Protein AF-A0A438EHG1-F1 (afdb_monomer)

Secondary structure (DSSP, 8-state):
-PPP--HHHHHHHHHHHHHHHHHHHHHHHHHHHSSSPPPTT--HHHHHHHHHHHHHHHHHHHHHHHHHHHHHHHGGGS-TT-----PPEEEEEE-SS-EEEEEE--TT----HHHHHHHHHHHHHHHHHTS---

InterPro domains:
  IPR011598 Myc-type, basic helix-loop-helix (bHLH) domain [PF00010] (12-59)
  IPR011598 Myc-type, basic helix-loop-helix (bHLH) domain [PS50888] (7-58)
  IPR011598 Myc-type, basic helix-loop-helix (bHLH) domain [SM00353] (13-64)
  IPR015660 Achaete-scute transcription factor-related [PTHR13935] (9-125)
  IPR036638 Helix-loop-helix DNA-binding domain superfamily [G3DSA:4.10.280.10] (8-80)
  IPR036638 Helix-loop-helix DNA-binding domain superfamily [SSF47459] (10-76)

Mean predicted aligned error: 17.27 Å

Foldseek 3Di:
DDDDDPPVVVVVVVVVVVVVVVVVVVLVVLQVPQQPRDPPPDDSVRSVVSSVVVVVVVVVVVVVVVVVVVVVVVVVVVPPDDPDADDKDWDWDDPPNDIDIDIDHDPPDPDDPVVVVVVVVVVVVVVVVVPDDD

Radius of gyration: 26.37 Å; Cα contacts (8 Å, |Δi|>4): 47; chains: 1; bounding box: 64×50×81 Å

Sequence (134 aa):
MPRGNNLPKLDRNALERNRRMYMKDLFSKLAYLIPIQ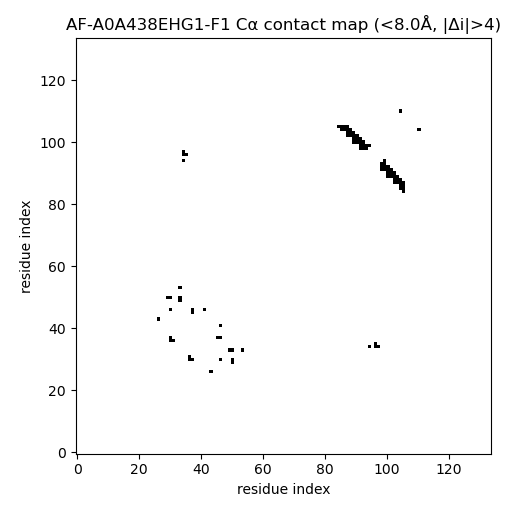PGPRSSLHELLNQAIAYVKELQERIEMLKQRRQLLEGTHHDAAGISGSMSPVVSLRDLGFILELCLITGLNENFTLHQVINVLLEKQLKSWMLATPL

Organism: Vitis vinifera (NCBI:txid29760)

Solvent-accessible surface area (backbone atoms only — not comparable to full-atom values): 8333 Å² total; per-residue (Å²): 133,90,81,76,89,56,63,73,59,53,50,53,52,50,52,54,50,50,54,51,53,52,53,51,52,52,52,54,56,53,42,72,72,38,86,78,59,67,56,103,80,56,51,72,67,54,52,50,51,51,51,53,53,51,55,50,52,52,54,55,51,51,51,53,50,51,54,54,50,51,56,58,60,65,51,62,78,80,53,91,78,67,97,61,88,58,74,65,48,77,47,78,45,82,65,90,84,49,78,48,73,48,74,49,69,45,101,84,62,95,74,57,68,66,60,52,55,49,54,51,50,52,55,51,54,52,55,55,65,72,67,61,81,132

Structure (mmCIF, N/CA/C/O backbone):
data_AF-A0A438EHG1-F1
#
_entry.id   AF-A0A438EHG1-F1
#
loop_
_atom_site.group_PDB
_atom_site.id
_atom_site.type_symbol
_atom_site.label_atom_id
_atom_site.label_alt_id
_atom_site.label_comp_id
_atom_site.label_asym_id
_atom_site.label_entity_id
_atom_site.label_seq_id
_atom_site.pdbx_PDB_ins_code
_atom_site.Cartn_x
_atom_site.Cartn_y
_atom_site.Cartn_z
_atom_site.occupancy
_atom_site.B_iso_or_equiv
_atom_site.auth_seq_id
_atom_site.auth_comp_id
_atom_site.auth_asym_id
_atom_site.auth_atom_id
_atom_site.pdbx_PDB_model_num
ATOM 1 N N . MET A 1 1 ? 33.119 -13.642 -46.577 1.00 40.50 1 MET A N 1
ATOM 2 C CA . MET A 1 1 ? 33.503 -14.046 -45.205 1.00 40.50 1 MET A CA 1
ATOM 3 C C . MET A 1 1 ? 32.249 -14.100 -44.340 1.00 40.50 1 MET A C 1
ATOM 5 O O . MET A 1 1 ? 31.656 -13.042 -44.150 1.00 40.50 1 MET A O 1
ATOM 9 N N . PRO A 1 2 ? 31.781 -15.268 -43.865 1.00 49.31 2 PRO A N 1
ATOM 10 C CA . PRO A 1 2 ? 30.607 -15.318 -43.001 1.00 49.31 2 PRO A CA 1
ATOM 11 C C . PRO A 1 2 ? 31.001 -14.865 -41.587 1.00 49.31 2 PRO A C 1
ATOM 13 O O . PRO A 1 2 ? 31.912 -15.416 -40.972 1.00 49.31 2 PRO A O 1
ATOM 16 N N . ARG A 1 3 ? 30.356 -13.799 -41.101 1.00 55.88 3 ARG A N 1
ATOM 17 C CA . ARG A 1 3 ? 30.603 -13.186 -39.786 1.00 55.88 3 ARG A CA 1
ATOM 18 C C . ARG A 1 3 ? 29.804 -13.952 -38.726 1.00 55.88 3 ARG A C 1
ATOM 20 O O . ARG A 1 3 ? 28.597 -14.118 -38.867 1.00 55.88 3 ARG A O 1
ATOM 27 N N . GLY A 1 4 ? 30.513 -14.444 -37.714 1.00 57.84 4 GLY A N 1
ATOM 28 C CA . GLY A 1 4 ? 30.087 -15.510 -36.807 1.00 57.84 4 GLY A CA 1
ATOM 29 C C . GLY A 1 4 ? 28.877 -15.252 -35.897 1.00 57.84 4 GLY A C 1
ATOM 30 O O . GLY A 1 4 ? 28.504 -14.124 -35.587 1.00 57.84 4 GLY A O 1
ATOM 31 N N . ASN A 1 5 ? 28.315 -16.382 -35.465 1.00 63.47 5 ASN A N 1
ATOM 32 C CA . ASN A 1 5 ? 27.241 -16.659 -34.505 1.00 63.47 5 ASN A CA 1
ATOM 33 C C . ASN A 1 5 ? 26.829 -15.519 -33.550 1.00 63.47 5 ASN A C 1
ATOM 35 O O . ASN A 1 5 ? 27.414 -15.322 -32.484 1.00 63.47 5 ASN A O 1
ATOM 39 N N . ASN A 1 6 ? 25.716 -14.854 -33.880 1.00 61.78 6 ASN A N 1
ATOM 40 C CA . ASN A 1 6 ? 25.030 -13.878 -33.020 1.00 61.78 6 ASN A CA 1
ATOM 41 C C . ASN A 1 6 ? 23.881 -14.480 -32.186 1.00 61.78 6 ASN A C 1
ATOM 43 O O . ASN A 1 6 ? 23.350 -13.791 -31.317 1.00 61.78 6 ASN A O 1
ATOM 47 N N . LEU A 1 7 ? 23.503 -15.747 -32.410 1.00 59.91 7 LEU A N 1
ATOM 48 C CA . LEU A 1 7 ? 22.362 -16.384 -31.734 1.00 59.91 7 LEU A CA 1
ATOM 49 C C . LEU A 1 7 ? 22.476 -16.385 -30.194 1.00 59.91 7 LEU A C 1
ATOM 51 O O . LEU A 1 7 ? 21.531 -15.931 -29.551 1.00 59.91 7 LEU A O 1
ATOM 55 N N . PRO A 1 8 ? 23.615 -16.769 -29.573 1.00 68.19 8 PRO A N 1
ATOM 56 C CA . PRO A 1 8 ? 23.721 -16.785 -28.109 1.00 68.19 8 PRO A CA 1
ATOM 57 C C . PRO A 1 8 ? 23.673 -15.379 -27.497 1.00 68.19 8 PRO A C 1
ATOM 59 O O . PRO A 1 8 ? 23.246 -15.193 -26.364 1.00 68.19 8 PRO A O 1
ATOM 62 N N . LYS A 1 9 ? 24.133 -14.361 -28.238 1.00 67.56 9 LYS A N 1
ATOM 63 C CA . LYS A 1 9 ? 24.106 -12.959 -27.791 1.00 67.56 9 LYS A CA 1
ATOM 64 C C . LYS A 1 9 ? 22.698 -12.376 -27.890 1.00 67.56 9 LYS A C 1
ATOM 66 O O . LYS A 1 9 ? 22.289 -11.636 -27.000 1.00 67.56 9 LYS A O 1
ATOM 71 N N . LEU A 1 10 ? 21.963 -12.715 -28.950 1.00 72.19 10 LEU A N 1
ATOM 72 C CA . LEU A 1 10 ? 20.575 -12.296 -29.133 1.00 72.19 10 LEU A CA 1
ATOM 73 C C . LEU A 1 10 ? 19.670 -12.893 -28.047 1.00 72.19 10 LEU A C 1
ATOM 75 O O . LEU A 1 10 ? 18.857 -12.169 -27.477 1.00 72.19 10 LEU A O 1
ATOM 79 N N . ASP A 1 11 ? 19.886 -14.164 -27.707 1.00 83.75 11 ASP A N 1
ATOM 80 C CA . ASP A 1 11 ? 19.182 -14.861 -26.628 1.00 83.75 11 ASP A CA 1
ATOM 81 C C . ASP A 1 11 ? 19.450 -14.222 -25.253 1.00 83.75 11 ASP A C 1
ATOM 83 O O . ASP A 1 11 ? 18.527 -13.813 -24.547 1.00 83.75 11 ASP A O 1
ATOM 87 N N . ARG A 1 12 ? 20.724 -13.965 -24.920 1.00 90.12 12 ARG A N 1
ATOM 88 C CA . ARG A 1 12 ? 21.098 -13.252 -23.681 1.00 90.12 12 ARG A CA 1
ATOM 89 C C . ARG A 1 12 ? 20.494 -11.847 -23.603 1.00 90.12 12 ARG A C 1
ATOM 91 O O . ARG A 1 12 ? 20.048 -11.430 -22.536 1.00 90.12 12 ARG A O 1
ATOM 98 N N . ASN A 1 13 ? 20.447 -11.124 -24.722 1.00 93.06 13 ASN A N 1
ATOM 99 C CA . ASN A 1 13 ? 19.832 -9.797 -24.785 1.00 93.06 13 ASN A CA 1
ATOM 100 C C . ASN A 1 13 ? 18.312 -9.848 -24.571 1.00 93.06 13 ASN A C 1
ATOM 102 O O . ASN A 1 13 ? 17.758 -8.954 -23.926 1.00 93.06 13 ASN A O 1
ATOM 106 N N . ALA A 1 14 ? 17.637 -10.869 -25.107 1.00 93.88 14 ALA A N 1
ATOM 107 C CA . ALA A 1 14 ? 16.207 -11.081 -24.914 1.00 93.88 14 ALA A CA 1
ATOM 108 C C . ALA A 1 14 ? 15.887 -11.436 -23.455 1.00 93.88 14 ALA A C 1
ATOM 110 O O . ALA A 1 14 ? 15.006 -10.811 -22.859 1.00 93.88 14 ALA A O 1
ATOM 111 N N . LEU A 1 15 ? 16.657 -12.351 -22.858 1.00 94.44 15 LEU A N 1
ATOM 112 C CA . LEU A 1 15 ? 16.540 -12.723 -21.448 1.00 94.44 15 LEU A CA 1
ATOM 113 C C . LEU A 1 15 ? 16.698 -11.503 -20.531 1.00 94.44 15 LEU A C 1
ATOM 115 O O . LEU A 1 15 ? 15.859 -11.241 -19.670 1.00 94.44 15 LEU A O 1
ATOM 119 N N . GLU A 1 16 ? 17.741 -10.709 -20.756 1.00 95.94 16 GLU A N 1
ATOM 120 C CA . GLU A 1 16 ? 18.008 -9.516 -19.958 1.00 95.94 16 GLU A CA 1
ATOM 121 C C . GLU A 1 16 ? 16.945 -8.420 -20.174 1.00 95.94 16 GLU A C 1
ATOM 123 O O . GLU A 1 16 ? 16.567 -7.715 -19.235 1.00 95.94 16 GLU A O 1
ATOM 128 N N . ARG A 1 17 ? 16.390 -8.288 -21.388 1.00 95.62 17 ARG A N 1
ATOM 129 C CA . ARG A 1 17 ? 15.241 -7.401 -21.631 1.00 95.62 17 ARG A CA 1
ATOM 130 C C . ARG A 1 17 ? 14.023 -7.852 -20.826 1.00 95.62 17 ARG A C 1
ATOM 132 O O . ARG A 1 17 ? 13.391 -7.008 -20.195 1.00 95.62 17 ARG A O 1
ATOM 139 N N . ASN A 1 18 ? 13.716 -9.148 -20.827 1.00 96.56 18 ASN A N 1
ATOM 140 C CA . ASN A 1 18 ? 12.600 -9.696 -20.061 1.00 96.56 18 ASN A CA 1
ATOM 141 C C . ASN A 1 18 ? 12.779 -9.440 -18.558 1.00 96.56 18 ASN A C 1
ATOM 143 O O . ASN A 1 18 ? 11.868 -8.944 -17.898 1.00 96.56 18 ASN A O 1
ATOM 147 N N . ARG A 1 19 ? 13.997 -9.651 -18.041 1.00 96.81 19 ARG A N 1
ATOM 148 C CA . ARG A 1 19 ? 14.353 -9.350 -16.649 1.00 96.81 19 ARG A CA 1
ATOM 149 C C . ARG A 1 19 ? 14.087 -7.882 -16.283 1.00 96.81 19 ARG A C 1
ATOM 151 O O . ARG A 1 19 ? 13.522 -7.608 -15.226 1.00 96.81 19 ARG A O 1
ATOM 158 N N . ARG A 1 20 ? 14.452 -6.932 -17.155 1.00 96.44 20 ARG A N 1
ATOM 159 C CA . ARG A 1 20 ? 14.188 -5.494 -16.940 1.00 96.44 20 ARG A CA 1
ATOM 160 C C . ARG A 1 20 ? 12.706 -5.135 -17.004 1.00 96.44 20 ARG A C 1
ATOM 162 O O . ARG A 1 20 ? 12.262 -4.310 -16.214 1.00 96.44 20 ARG A O 1
ATOM 169 N N . MET A 1 21 ? 11.946 -5.737 -17.919 1.00 96.25 21 MET A N 1
ATOM 170 C CA . MET A 1 21 ? 10.498 -5.510 -18.002 1.00 96.25 21 MET A CA 1
ATOM 171 C C . MET A 1 21 ? 9.781 -6.021 -16.753 1.00 96.25 21 MET A C 1
ATOM 173 O O . MET A 1 21 ? 8.970 -5.294 -16.189 1.00 96.25 21 MET A O 1
ATOM 177 N N . TYR A 1 22 ? 10.145 -7.213 -16.275 1.00 97.00 22 TYR A N 1
ATOM 178 C CA . TYR A 1 22 ? 9.614 -7.764 -15.030 1.00 97.00 22 TYR A CA 1
ATOM 179 C C . TYR A 1 22 ? 9.899 -6.852 -13.830 1.00 97.00 22 TYR A C 1
ATOM 181 O O . TYR A 1 22 ? 9.008 -6.527 -13.053 1.00 97.00 22 TYR A O 1
ATOM 189 N N . MET A 1 23 ? 11.134 -6.367 -13.708 1.00 96.12 23 MET A N 1
ATOM 190 C CA . MET A 1 23 ? 11.509 -5.468 -12.618 1.00 96.12 23 MET A CA 1
ATOM 191 C C . MET A 1 23 ? 10.788 -4.109 -12.701 1.00 96.12 23 MET A C 1
ATOM 193 O O . MET A 1 23 ? 10.379 -3.569 -11.676 1.00 96.12 23 MET A O 1
ATOM 197 N N . LYS A 1 24 ? 10.538 -3.593 -13.911 1.00 93.19 24 LYS A N 1
ATOM 198 C CA . LYS A 1 24 ? 9.705 -2.400 -14.111 1.00 93.19 24 LYS A CA 1
ATOM 199 C C . LYS A 1 24 ? 8.262 -2.622 -13.640 1.00 93.19 24 LYS A C 1
ATOM 201 O O . LYS A 1 24 ? 7.726 -1.757 -12.954 1.00 93.19 24 LYS A O 1
ATOM 206 N N . ASP A 1 25 ? 7.658 -3.763 -13.975 1.00 94.94 25 ASP A N 1
ATOM 207 C CA . ASP A 1 25 ? 6.301 -4.126 -13.538 1.00 94.94 25 ASP A CA 1
ATOM 208 C C . ASP A 1 25 ? 6.192 -4.197 -12.006 1.00 94.94 25 ASP A C 1
ATOM 210 O O . ASP A 1 25 ? 5.264 -3.642 -11.419 1.00 94.94 25 ASP A O 1
ATOM 214 N N . LEU A 1 26 ? 7.189 -4.791 -11.341 1.00 95.81 26 LEU A N 1
ATOM 215 C CA . LEU A 1 26 ? 7.249 -4.826 -9.878 1.00 95.81 26 LEU A CA 1
ATOM 216 C C . LEU A 1 26 ? 7.263 -3.424 -9.259 1.00 95.81 26 LEU A C 1
ATOM 218 O O . LEU A 1 26 ? 6.551 -3.184 -8.286 1.00 95.81 26 LEU A O 1
ATOM 222 N N . PHE A 1 27 ? 8.024 -2.484 -9.823 1.00 91.94 27 PHE A N 1
ATOM 223 C CA . PHE A 1 27 ? 8.029 -1.111 -9.317 1.00 91.94 27 PHE A CA 1
ATOM 224 C C . PHE A 1 27 ? 6.724 -0.367 -9.583 1.00 91.94 27 PHE A C 1
ATOM 226 O O . PHE A 1 27 ? 6.287 0.398 -8.728 1.00 91.94 27 PHE A O 1
ATOM 233 N N . SER A 1 28 ? 6.059 -0.622 -10.711 1.00 89.56 28 SER A N 1
ATOM 234 C CA . SER A 1 28 ? 4.720 -0.080 -10.960 1.00 89.56 28 SER A CA 1
ATOM 235 C C . SER A 1 28 ? 3.697 -0.598 -9.946 1.00 89.56 28 SER A C 1
ATOM 237 O O . SER A 1 28 ? 2.908 0.186 -9.422 1.00 89.56 28 SER A O 1
ATOM 239 N N . LYS A 1 29 ? 3.747 -1.892 -9.608 1.00 93.06 29 LYS A N 1
ATOM 240 C CA . LYS A 1 29 ? 2.909 -2.478 -8.550 1.00 93.06 29 LYS A CA 1
ATOM 241 C C . LYS A 1 29 ? 3.216 -1.883 -7.181 1.00 93.06 29 LYS A C 1
ATOM 243 O O . LYS A 1 29 ? 2.290 -1.584 -6.438 1.00 93.06 29 LYS A O 1
ATOM 248 N N . LEU A 1 30 ? 4.495 -1.690 -6.858 1.00 92.94 30 LEU A N 1
ATOM 249 C CA . LEU A 1 30 ? 4.897 -1.065 -5.600 1.00 92.94 30 LEU A CA 1
ATOM 250 C C . LEU A 1 30 ? 4.354 0.362 -5.486 1.00 92.94 30 LEU A C 1
ATOM 252 O O . LEU A 1 30 ? 3.773 0.689 -4.459 1.00 92.94 30 LEU A O 1
ATOM 256 N N . ALA A 1 31 ? 4.499 1.180 -6.534 1.00 89.94 31 ALA A N 1
ATOM 257 C CA . ALA A 1 31 ? 3.972 2.544 -6.553 1.00 89.94 31 ALA A CA 1
ATOM 258 C C . ALA A 1 31 ? 2.466 2.557 -6.253 1.00 89.94 31 ALA A C 1
ATOM 260 O O . ALA A 1 31 ? 2.032 3.260 -5.345 1.00 89.94 31 ALA A O 1
ATOM 261 N N . TYR A 1 32 ? 1.699 1.676 -6.907 1.00 89.25 32 TYR A N 1
ATOM 262 C CA . TYR A 1 32 ? 0.253 1.561 -6.703 1.00 89.25 32 TYR A CA 1
ATOM 263 C C . TYR A 1 32 ? -0.159 1.278 -5.243 1.00 89.25 32 TYR A C 1
ATOM 265 O O . TYR A 1 32 ? -1.233 1.694 -4.821 1.00 89.25 32 TYR A O 1
ATOM 273 N N . LEU A 1 33 ? 0.683 0.608 -4.452 1.00 90.94 33 LEU A N 1
ATOM 274 C CA . LEU A 1 33 ? 0.383 0.281 -3.053 1.00 90.94 33 LEU A CA 1
ATOM 275 C C . LEU A 1 33 ? 0.638 1.436 -2.072 1.00 90.94 33 LEU A C 1
ATOM 277 O O . LEU A 1 33 ? 0.231 1.340 -0.914 1.00 90.94 33 LEU A O 1
ATOM 281 N N . ILE A 1 34 ? 1.319 2.502 -2.496 1.00 89.19 34 ILE A N 1
ATOM 282 C CA . ILE A 1 34 ? 1.643 3.643 -1.634 1.00 89.19 34 ILE A CA 1
ATOM 283 C C . ILE A 1 34 ? 0.502 4.674 -1.720 1.00 89.19 34 ILE A C 1
ATOM 285 O O . ILE A 1 34 ? 0.097 5.029 -2.828 1.00 89.19 34 ILE A O 1
ATOM 289 N N . PRO A 1 35 ? -0.022 5.192 -0.588 1.00 78.50 35 PRO A N 1
ATOM 290 C CA . PRO A 1 35 ? -1.140 6.137 -0.599 1.00 78.50 35 PRO A CA 1
ATOM 291 C C . PRO A 1 35 ? -0.807 7.423 -1.356 1.00 78.50 35 PRO A C 1
ATOM 293 O O . PRO A 1 35 ? -1.578 7.854 -2.208 1.00 78.50 35 PRO A O 1
ATOM 296 N N . ILE A 1 36 ? 0.368 8.002 -1.084 1.00 74.88 36 ILE A N 1
ATOM 297 C CA . ILE A 1 36 ? 0.925 9.105 -1.869 1.00 74.88 36 ILE A CA 1
ATOM 298 C C . ILE A 1 36 ? 1.587 8.487 -3.089 1.00 74.88 36 ILE A C 1
ATOM 300 O O . ILE A 1 36 ? 2.718 8.011 -3.018 1.00 74.88 36 ILE A O 1
ATOM 304 N N . GLN A 1 37 ? 0.865 8.485 -4.205 1.00 68.25 37 GLN A N 1
ATOM 305 C CA . GLN A 1 37 ? 1.406 7.989 -5.459 1.00 68.25 37 GLN A CA 1
ATOM 306 C C . GLN A 1 37 ? 2.587 8.865 -5.885 1.00 68.25 37 GLN A C 1
ATOM 308 O O . GLN A 1 37 ? 2.408 10.070 -6.111 1.00 68.25 37 GLN A O 1
ATOM 313 N N . PRO A 1 38 ? 3.792 8.293 -6.022 1.00 65.94 38 PRO A N 1
ATOM 314 C CA . PRO A 1 38 ? 4.906 9.036 -6.563 1.00 65.94 38 PRO A CA 1
ATOM 315 C C . PRO A 1 38 ? 4.559 9.451 -7.998 1.00 65.94 38 PRO A C 1
ATOM 317 O O . PRO A 1 38 ? 4.104 8.643 -8.810 1.00 65.94 38 PRO A O 1
ATOM 320 N N . GLY A 1 39 ? 4.706 10.743 -8.304 1.00 69.75 39 GLY A N 1
ATOM 321 C CA . GLY A 1 39 ? 4.310 11.278 -9.607 1.00 69.75 39 GLY A CA 1
ATOM 322 C C . GLY A 1 39 ? 5.046 10.597 -10.774 1.00 69.75 39 GLY A C 1
ATOM 323 O O . GLY A 1 39 ? 6.082 9.970 -10.569 1.00 69.75 39 GLY A O 1
ATOM 324 N N . PRO A 1 40 ? 4.613 10.791 -12.035 1.00 65.88 40 PRO A N 1
ATOM 325 C CA . PRO A 1 40 ? 5.172 10.104 -13.214 1.00 65.88 40 PRO A CA 1
ATOM 326 C C . PRO A 1 40 ? 6.688 10.280 -13.434 1.00 65.88 40 PRO A C 1
ATOM 328 O O . PRO A 1 40 ? 7.280 9.613 -14.280 1.00 65.88 40 PRO A O 1
ATOM 331 N N . ARG A 1 41 ? 7.309 11.221 -12.712 1.00 69.94 41 ARG A N 1
ATOM 332 C CA . ARG A 1 41 ? 8.734 11.574 -12.758 1.00 69.94 41 ARG A CA 1
ATOM 333 C C . ARG A 1 41 ? 9.502 11.209 -11.484 1.00 69.94 41 ARG A C 1
ATOM 335 O O . ARG A 1 41 ? 10.652 11.615 -11.341 1.00 69.94 41 ARG A O 1
ATOM 342 N N . SER A 1 42 ? 8.893 10.487 -10.550 1.00 75.75 42 SER A N 1
ATOM 343 C CA . SER A 1 42 ? 9.571 10.052 -9.333 1.00 75.75 42 SER A CA 1
ATOM 344 C C . SER A 1 42 ? 10.764 9.164 -9.668 1.00 75.75 42 SER A C 1
ATOM 346 O O . SER A 1 42 ? 10.651 8.225 -10.462 1.00 75.75 42 SER A O 1
ATOM 348 N N . SER A 1 43 ? 11.903 9.431 -9.035 1.00 87.62 43 SER A N 1
ATOM 349 C CA . SER A 1 43 ? 13.045 8.530 -9.144 1.00 87.62 43 SER A CA 1
ATOM 350 C C . SER A 1 43 ? 12.730 7.188 -8.474 1.00 87.62 43 SER A C 1
ATOM 352 O O . SER A 1 43 ? 11.939 7.117 -7.533 1.00 87.62 43 SER A O 1
ATOM 354 N N . LEU A 1 44 ? 13.383 6.116 -8.929 1.00 88.00 44 LEU A N 1
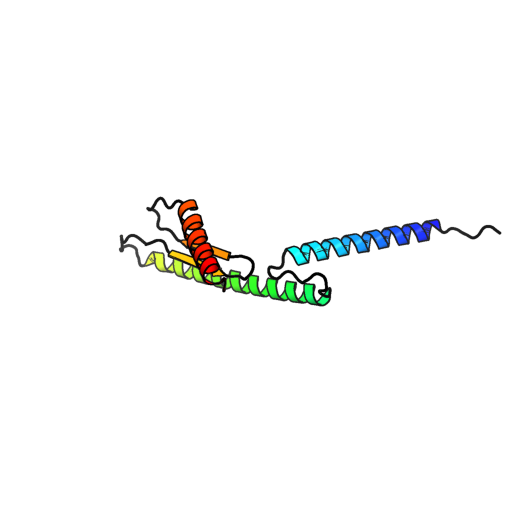ATOM 355 C CA . LEU A 1 44 ? 13.251 4.803 -8.295 1.00 88.00 44 LEU A CA 1
ATOM 356 C C . LEU A 1 44 ? 13.642 4.840 -6.807 1.00 88.00 44 LEU A C 1
ATOM 358 O O . LEU A 1 44 ? 13.025 4.182 -5.976 1.00 88.00 44 LEU A O 1
ATOM 362 N N . HIS A 1 45 ? 14.664 5.626 -6.476 1.00 90.00 45 HIS A N 1
ATOM 363 C CA . HIS A 1 45 ? 15.126 5.799 -5.105 1.00 90.00 45 HIS A CA 1
ATOM 364 C C . HIS A 1 45 ? 14.054 6.452 -4.222 1.00 90.00 45 HIS A C 1
ATOM 366 O O . HIS A 1 45 ? 13.821 6.009 -3.103 1.00 90.00 45 HIS A O 1
ATOM 372 N N . GLU A 1 46 ? 13.359 7.458 -4.753 1.00 90.12 46 GLU A N 1
ATOM 373 C CA . GLU A 1 46 ? 12.271 8.133 -4.048 1.00 90.12 46 GLU A CA 1
ATOM 374 C C . GLU A 1 46 ? 11.101 7.184 -3.772 1.00 90.12 46 GLU A C 1
ATOM 376 O O . GLU A 1 46 ? 10.639 7.094 -2.638 1.00 90.12 46 GLU A O 1
ATOM 381 N N . LEU A 1 47 ? 10.692 6.401 -4.777 1.00 91.06 47 LEU A N 1
ATOM 382 C CA . LEU A 1 47 ? 9.664 5.368 -4.619 1.00 91.06 47 LEU A CA 1
ATOM 383 C C . LEU A 1 47 ? 10.018 4.383 -3.491 1.00 91.06 47 LEU A C 1
ATOM 385 O O . LEU A 1 47 ? 9.172 4.047 -2.666 1.00 91.06 47 LEU A O 1
ATOM 389 N N . LEU A 1 48 ? 11.271 3.923 -3.445 1.00 93.19 48 LEU A N 1
ATOM 390 C CA . LEU A 1 48 ? 11.729 2.994 -2.411 1.00 93.19 48 LEU A CA 1
ATOM 391 C C . LEU A 1 48 ? 11.735 3.634 -1.019 1.00 93.19 48 LEU A C 1
ATOM 393 O O . LEU A 1 48 ? 11.289 3.003 -0.064 1.00 93.19 48 LEU A O 1
ATOM 397 N N . ASN A 1 49 ? 12.185 4.883 -0.897 1.00 92.75 49 ASN A N 1
ATOM 398 C CA . ASN A 1 49 ? 12.165 5.602 0.377 1.00 92.75 49 ASN A CA 1
ATOM 399 C C . ASN A 1 49 ? 10.741 5.802 0.896 1.00 92.75 49 ASN A C 1
ATOM 401 O O . ASN A 1 49 ? 10.481 5.564 2.075 1.00 92.75 49 ASN A O 1
ATOM 405 N N . GLN A 1 50 ? 9.815 6.179 0.014 1.00 91.88 50 GLN A N 1
ATOM 406 C CA . GLN A 1 50 ? 8.403 6.332 0.353 1.00 91.88 50 GLN A CA 1
ATOM 407 C C . GLN A 1 50 ? 7.784 5.001 0.782 1.00 91.88 50 GLN A C 1
ATOM 409 O O . GLN A 1 50 ? 7.091 4.951 1.795 1.00 91.88 50 GLN A O 1
ATOM 414 N N . ALA A 1 51 ? 8.097 3.904 0.084 1.00 94.19 51 ALA A N 1
ATOM 415 C CA . ALA A 1 51 ? 7.648 2.572 0.479 1.00 94.19 51 ALA A CA 1
ATOM 416 C C . ALA A 1 51 ? 8.157 2.189 1.879 1.00 94.19 51 ALA A C 1
ATOM 418 O O . ALA A 1 51 ? 7.393 1.688 2.702 1.00 94.19 51 ALA A O 1
ATOM 419 N N . ILE A 1 52 ? 9.435 2.452 2.173 1.00 95.50 52 ILE A N 1
ATOM 420 C CA . ILE A 1 52 ? 10.032 2.175 3.488 1.00 95.50 52 ILE A CA 1
ATOM 421 C C . ILE A 1 52 ? 9.356 3.009 4.578 1.00 95.50 52 ILE A C 1
ATOM 423 O O . ILE A 1 52 ? 9.025 2.473 5.637 1.00 95.50 52 ILE A O 1
ATOM 427 N N . ALA A 1 53 ? 9.151 4.305 4.333 1.00 94.25 53 ALA A N 1
ATOM 428 C CA . ALA A 1 53 ? 8.474 5.191 5.273 1.00 94.25 53 ALA A CA 1
ATOM 429 C C . ALA A 1 53 ? 7.045 4.708 5.555 1.00 94.25 53 ALA A C 1
ATOM 431 O O . ALA A 1 53 ? 6.654 4.592 6.715 1.00 94.25 53 ALA A O 1
ATOM 432 N N . TYR A 1 54 ? 6.311 4.327 4.509 1.00 94.94 54 TYR A N 1
ATOM 433 C CA . TYR A 1 54 ? 4.939 3.855 4.637 1.00 94.94 54 TYR A CA 1
ATOM 434 C C . TYR A 1 54 ? 4.830 2.537 5.417 1.00 94.94 54 TYR A C 1
ATOM 436 O O . TYR A 1 54 ? 3.956 2.384 6.268 1.00 94.94 54 TYR A O 1
ATOM 444 N N . VAL A 1 55 ? 5.751 1.590 5.201 1.00 96.62 55 VAL A N 1
ATOM 445 C CA . VAL A 1 55 ? 5.791 0.346 5.991 1.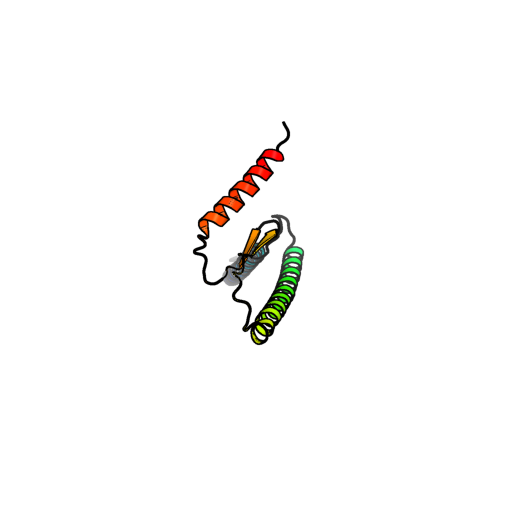00 96.62 55 VAL A CA 1
ATOM 446 C C . VAL A 1 55 ? 6.011 0.638 7.478 1.00 96.62 55 VAL A C 1
ATOM 448 O O . VAL A 1 55 ? 5.367 0.003 8.313 1.00 96.62 55 VAL A O 1
ATOM 451 N N . LYS A 1 56 ? 6.877 1.599 7.824 1.00 96.38 56 LYS A N 1
ATOM 452 C CA . LYS A 1 56 ? 7.104 1.998 9.225 1.00 96.38 56 LYS A CA 1
ATOM 453 C C . LYS A 1 56 ? 5.856 2.618 9.849 1.00 96.38 56 LYS A C 1
ATOM 455 O O . LYS A 1 56 ? 5.459 2.209 10.935 1.00 96.38 56 LYS A O 1
ATOM 460 N N . GLU A 1 57 ? 5.196 3.526 9.135 1.00 94.88 57 GLU A N 1
ATOM 461 C CA . GLU A 1 57 ? 3.940 4.135 9.585 1.00 94.88 57 GLU A CA 1
ATOM 462 C C . GLU A 1 57 ? 2.863 3.070 9.849 1.00 94.88 57 GLU A C 1
ATOM 464 O O . GLU A 1 57 ? 2.204 3.075 10.890 1.00 94.88 57 GLU A O 1
ATOM 469 N N . LEU A 1 58 ? 2.717 2.096 8.943 1.00 95.56 58 LEU A N 1
ATOM 470 C CA . LEU A 1 58 ? 1.779 0.988 9.125 1.00 95.56 58 LEU A CA 1
ATOM 471 C C . LEU A 1 58 ? 2.112 0.136 10.357 1.00 95.56 58 LEU A C 1
ATOM 473 O O . LEU A 1 58 ? 1.196 -0.286 11.064 1.00 95.56 58 LEU A O 1
ATOM 477 N N . GLN A 1 59 ? 3.393 -0.113 10.634 1.00 96.69 59 GLN A N 1
ATOM 478 C CA . GLN A 1 59 ? 3.817 -0.851 11.828 1.00 96.69 59 GLN A CA 1
ATOM 479 C C . GLN A 1 59 ? 3.435 -0.111 13.115 1.00 96.69 59 GLN A C 1
ATOM 481 O O . GLN A 1 59 ? 2.822 -0.710 14.000 1.00 96.69 59 GLN A O 1
ATOM 486 N N . GLU A 1 60 ? 3.730 1.187 13.197 1.00 95.75 60 GLU A N 1
ATOM 487 C CA . GLU A 1 60 ? 3.359 2.033 14.339 1.00 95.75 60 GLU A CA 1
ATOM 488 C C . GLU A 1 60 ? 1.840 2.072 14.532 1.00 95.75 60 GLU A C 1
ATOM 490 O O . GLU A 1 60 ? 1.324 1.922 15.643 1.00 95.75 60 GLU A O 1
ATOM 495 N N . ARG A 1 61 ? 1.100 2.191 13.429 1.00 94.62 61 ARG A N 1
ATOM 496 C CA . ARG A 1 61 ? -0.359 2.217 13.436 1.00 94.62 61 ARG A CA 1
ATOM 497 C C . ARG A 1 61 ? -0.969 0.902 13.915 1.00 94.62 61 ARG A C 1
ATOM 499 O O . ARG A 1 61 ? -1.935 0.923 14.679 1.00 94.62 61 ARG A O 1
ATOM 506 N N . ILE A 1 62 ? -0.421 -0.237 13.493 1.00 96.25 62 ILE A N 1
ATOM 507 C CA . ILE A 1 62 ? -0.848 -1.556 13.977 1.00 96.25 62 ILE A CA 1
ATOM 508 C C . ILE A 1 62 ? -0.641 -1.655 15.489 1.00 96.25 62 ILE A C 1
ATOM 510 O O . ILE A 1 62 ? -1.527 -2.147 16.189 1.00 96.25 62 ILE A O 1
ATOM 514 N N . GLU A 1 63 ? 0.491 -1.176 16.001 1.00 96.62 63 GLU A N 1
ATOM 515 C CA . GLU A 1 63 ? 0.784 -1.230 17.431 1.00 96.62 63 GLU A CA 1
ATOM 516 C C . GLU A 1 63 ? -0.154 -0.329 18.243 1.00 96.62 63 GLU A C 1
ATOM 518 O O . GLU A 1 63 ? -0.771 -0.779 19.209 1.00 96.62 63 GLU A O 1
ATOM 523 N N . MET A 1 64 ? -0.384 0.901 17.780 1.00 95.00 64 MET A N 1
ATOM 524 C CA . MET A 1 64 ? -1.361 1.815 18.375 1.00 95.00 64 MET A CA 1
ATOM 525 C C . MET A 1 64 ? -2.770 1.202 18.422 1.00 95.00 64 MET A C 1
ATOM 527 O O . MET A 1 64 ? -3.472 1.298 19.432 1.00 95.00 64 MET A O 1
ATOM 531 N N . LEU A 1 65 ? -3.202 0.547 17.340 1.00 92.56 65 LEU A N 1
ATOM 532 C CA . LEU A 1 65 ? -4.509 -0.110 17.283 1.00 92.56 65 LEU A CA 1
ATOM 533 C C . LEU A 1 65 ? -4.593 -1.315 18.228 1.00 92.56 65 LEU A C 1
ATOM 535 O O . LEU A 1 65 ? -5.634 -1.515 18.855 1.00 92.56 65 LEU A O 1
ATOM 539 N N . LYS A 1 66 ? -3.514 -2.094 18.376 1.00 93.81 66 LYS A N 1
ATOM 540 C CA . LYS A 1 66 ? -3.448 -3.189 19.356 1.00 93.81 66 LYS A CA 1
ATOM 541 C C . LYS A 1 66 ? -3.567 -2.671 20.789 1.00 93.81 66 LYS A C 1
ATOM 543 O O . LYS A 1 66 ? -4.368 -3.216 21.544 1.00 93.81 66 LYS A O 1
ATOM 548 N N . GLN A 1 67 ? -2.837 -1.612 21.142 1.00 92.44 67 GLN A N 1
ATOM 549 C CA . GLN A 1 67 ? -2.909 -0.987 22.469 1.00 92.44 67 GLN A CA 1
ATOM 550 C C . GLN A 1 67 ? -4.313 -0.448 22.762 1.00 92.44 67 GLN A C 1
ATOM 552 O O . GLN A 1 67 ? -4.881 -0.712 23.821 1.00 92.44 67 GLN A O 1
ATOM 557 N N . ARG A 1 68 ? -4.925 0.244 21.791 1.00 90.44 68 ARG A N 1
ATOM 558 C CA . ARG A 1 68 ? -6.299 0.746 21.923 1.00 90.44 68 ARG A CA 1
ATOM 559 C C . ARG A 1 68 ? -7.309 -0.385 22.119 1.00 90.44 68 ARG A C 1
ATOM 561 O O . ARG A 1 68 ? -8.226 -0.234 22.921 1.00 90.44 68 ARG A O 1
ATOM 568 N N . ARG A 1 69 ? -7.146 -1.508 21.411 1.00 89.19 69 ARG A N 1
ATOM 569 C CA . ARG A 1 69 ? -8.001 -2.691 21.590 1.00 89.19 69 ARG A CA 1
ATOM 570 C C . ARG A 1 69 ? -7.864 -3.272 23.000 1.00 89.19 69 ARG A C 1
ATOM 572 O O . ARG A 1 69 ? -8.881 -3.509 23.637 1.00 89.19 69 ARG A O 1
ATOM 579 N N . GLN A 1 70 ? -6.640 -3.428 23.506 1.00 88.56 70 GLN A N 1
ATOM 580 C CA . GLN A 1 70 ? -6.401 -3.942 24.862 1.00 88.56 70 GLN A CA 1
ATOM 581 C C . GLN A 1 70 ? -7.024 -3.055 25.948 1.00 88.56 70 GLN A C 1
ATOM 583 O O . GLN A 1 70 ? -7.601 -3.573 26.897 1.00 88.56 70 GLN A O 1
ATOM 588 N N . LEU A 1 71 ? -6.965 -1.727 25.800 1.00 83.50 71 LEU A N 1
ATOM 589 C CA . LEU A 1 71 ? -7.602 -0.800 26.743 1.00 83.50 71 LEU A CA 1
ATOM 590 C C . LEU A 1 71 ? -9.131 -0.967 26.776 1.00 83.50 71 LEU A C 1
ATOM 592 O O . LEU A 1 71 ? -9.744 -0.931 27.843 1.00 83.50 71 LEU A O 1
ATOM 596 N N . LEU A 1 72 ? -9.747 -1.177 25.611 1.00 79.50 72 LEU A N 1
ATOM 597 C CA . LEU A 1 72 ? -11.190 -1.400 25.499 1.00 79.50 72 LEU A CA 1
ATOM 598 C C . LEU A 1 72 ? -11.605 -2.758 26.089 1.00 79.50 72 LEU A C 1
ATOM 600 O O . LEU A 1 72 ? -12.624 -2.837 26.769 1.00 79.50 72 LEU A O 1
ATOM 604 N N . GLU A 1 73 ? -10.801 -3.804 25.888 1.00 75.44 73 GLU A N 1
ATOM 605 C CA . GLU A 1 73 ? -11.029 -5.137 26.466 1.00 75.44 73 GLU A CA 1
ATOM 606 C C . GLU A 1 73 ? -10.815 -5.154 27.993 1.00 75.44 73 GLU A C 1
ATOM 608 O O . GLU A 1 73 ? -11.595 -5.772 28.714 1.00 75.44 73 GLU A O 1
ATOM 613 N N . GLY A 1 74 ? -9.826 -4.416 28.512 1.00 59.47 74 GLY A N 1
ATOM 614 C CA . GLY A 1 74 ? -9.576 -4.286 29.954 1.00 59.47 74 GLY A CA 1
ATOM 615 C C . GLY A 1 74 ? -10.662 -3.515 30.715 1.00 59.47 74 GLY A C 1
ATOM 616 O O . GLY A 1 74 ? -10.879 -3.763 31.895 1.00 59.47 74 GLY A O 1
ATOM 617 N N . THR A 1 75 ? -11.401 -2.632 30.036 1.00 52.28 75 THR A N 1
ATOM 618 C CA . THR A 1 75 ? -12.502 -1.851 30.638 1.00 52.28 75 THR A CA 1
ATOM 619 C C . THR A 1 75 ? -13.780 -2.686 30.840 1.00 52.28 75 THR A C 1
ATOM 621 O O . THR A 1 75 ? -14.662 -2.313 31.612 1.00 52.28 75 THR A O 1
ATOM 624 N N . HIS A 1 76 ? -13.896 -3.846 30.185 1.00 49.22 76 HIS A N 1
ATOM 625 C CA . HIS A 1 76 ? -15.102 -4.678 30.235 1.00 49.22 76 HIS A CA 1
ATOM 626 C C . HIS A 1 76 ? -15.261 -5.490 31.531 1.00 49.22 76 HIS A C 1
ATOM 628 O O . HIS A 1 76 ? -16.355 -5.997 31.784 1.00 49.22 76 HIS A O 1
ATOM 634 N N . HIS A 1 77 ? -14.215 -5.609 32.358 1.00 45.31 77 HIS A N 1
ATOM 635 C CA . HIS A 1 77 ? -14.300 -6.351 33.620 1.00 45.31 77 HIS A CA 1
ATOM 636 C C . HIS A 1 77 ? -14.855 -5.537 34.799 1.00 45.31 77 HIS A C 1
ATOM 638 O O . HIS A 1 77 ? -15.424 -6.142 35.705 1.00 45.31 77 HIS A O 1
ATOM 644 N N . ASP A 1 78 ? -14.815 -4.201 34.743 1.00 43.25 78 ASP A N 1
ATOM 645 C CA . ASP A 1 78 ? -15.313 -3.334 35.828 1.00 43.25 78 ASP A CA 1
ATOM 646 C C . ASP A 1 78 ? -16.662 -2.658 35.513 1.00 43.25 78 ASP A C 1
ATOM 648 O O . ASP A 1 78 ? -17.225 -1.950 36.346 1.00 43.25 78 ASP A O 1
ATOM 652 N N . ALA A 1 79 ? -17.228 -2.892 34.325 1.00 47.00 79 ALA A N 1
ATOM 653 C CA . ALA A 1 79 ? -18.459 -2.245 33.862 1.00 47.00 79 ALA A CA 1
ATOM 654 C C . ALA A 1 79 ? -19.672 -3.191 33.786 1.00 47.00 79 ALA A C 1
ATOM 656 O O . ALA A 1 79 ? -20.584 -2.972 32.988 1.00 47.00 79 ALA A O 1
ATOM 657 N N . ALA A 1 80 ? -19.747 -4.216 34.642 1.00 43.91 80 ALA A N 1
ATOM 658 C CA . ALA A 1 80 ? -20.916 -5.102 34.761 1.00 43.91 80 ALA A CA 1
ATOM 659 C C . ALA A 1 80 ? -22.169 -4.420 35.372 1.00 43.91 80 ALA A C 1
ATOM 661 O O . ALA A 1 80 ? 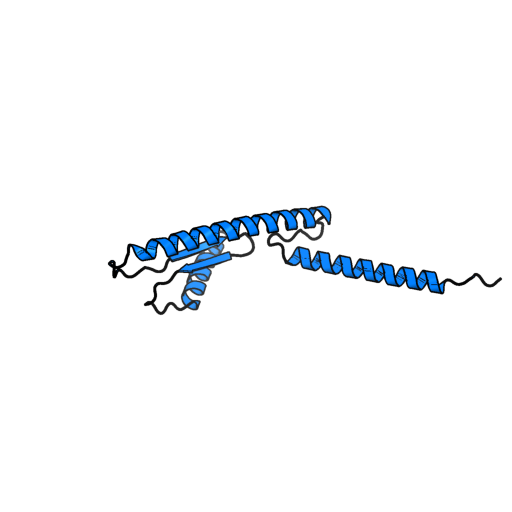-22.996 -5.080 35.998 1.00 43.91 80 ALA A O 1
ATOM 662 N N . GLY A 1 81 ? -22.327 -3.101 35.216 1.00 44.91 81 GLY A N 1
ATOM 663 C CA . GLY A 1 81 ? -23.362 -2.331 35.909 1.00 44.91 81 GLY A CA 1
ATOM 664 C C . GLY A 1 81 ? -23.900 -1.087 35.206 1.00 44.91 81 GLY A C 1
ATOM 665 O O . GLY A 1 81 ? -24.671 -0.368 35.832 1.00 44.91 81 GLY A O 1
ATOM 666 N N . ILE A 1 82 ? -23.558 -0.800 33.944 1.00 47.62 82 ILE A N 1
ATOM 667 C CA . ILE A 1 82 ? -24.153 0.350 33.240 1.00 47.62 82 ILE A CA 1
ATOM 668 C C . ILE A 1 82 ? -24.852 -0.131 31.973 1.00 47.62 82 ILE A C 1
ATOM 670 O O . ILE A 1 82 ? -24.309 -0.133 30.873 1.00 47.62 82 ILE A O 1
ATOM 674 N N . SER A 1 83 ? -26.110 -0.527 32.168 1.00 49.84 83 SER A N 1
ATOM 675 C CA . SER A 1 83 ? -27.130 -0.561 31.123 1.00 49.84 83 SER A CA 1
ATOM 676 C C . SER A 1 83 ? -27.397 0.882 30.677 1.00 49.84 83 SER A C 1
ATOM 678 O O . SER A 1 83 ? -28.295 1.555 31.174 1.00 49.84 83 SER A O 1
ATOM 680 N N . GLY A 1 84 ? -26.531 1.403 29.812 1.00 47.91 84 GLY A N 1
ATOM 681 C CA . GLY A 1 84 ? -26.656 2.720 29.204 1.00 47.91 84 GLY A CA 1
ATOM 682 C C . GLY A 1 84 ? -26.366 2.580 27.722 1.00 47.91 84 GLY A C 1
ATOM 683 O O . GLY A 1 84 ? -25.284 2.138 27.348 1.00 47.91 84 GLY A O 1
ATOM 684 N N . SER A 1 85 ? -27.348 2.901 26.882 1.00 56.97 85 SER A N 1
ATOM 685 C CA . SER A 1 85 ? -27.241 2.870 25.423 1.00 56.97 85 SER A CA 1
ATOM 686 C C . SER A 1 85 ? -25.966 3.582 24.956 1.00 56.97 85 SER A C 1
ATOM 688 O O . SER A 1 85 ? -25.885 4.810 25.000 1.00 56.97 85 SER A O 1
ATOM 690 N N . MET A 1 86 ? -24.956 2.824 24.523 1.00 52.22 86 MET A N 1
ATOM 691 C CA . MET A 1 86 ? -23.776 3.400 23.885 1.00 52.22 86 MET A CA 1
ATOM 692 C C . MET A 1 86 ? -24.203 4.058 22.572 1.00 52.22 86 MET A C 1
ATOM 694 O O . MET A 1 86 ? -24.577 3.365 21.626 1.00 52.22 86 MET A O 1
ATOM 698 N N . SER A 1 87 ? -24.142 5.388 22.513 1.00 55.75 87 SER A N 1
ATOM 699 C CA . SER A 1 87 ? -24.375 6.124 21.272 1.00 55.75 87 SER A CA 1
ATOM 700 C C . SER A 1 87 ? -23.280 5.789 20.250 1.00 55.75 87 SER A C 1
ATOM 702 O O . SER A 1 87 ? -22.107 5.688 20.629 1.00 55.75 87 SER A O 1
ATOM 704 N N . PRO A 1 88 ? -23.624 5.613 18.963 1.00 58.62 88 PRO A N 1
ATOM 705 C CA . PRO A 1 88 ? -22.653 5.247 17.945 1.00 58.62 88 PRO A CA 1
ATOM 706 C C . PRO A 1 88 ? -21.602 6.349 17.771 1.00 58.62 88 PRO A C 1
ATOM 708 O O . PRO A 1 88 ? -21.929 7.517 17.554 1.00 58.62 88 PRO A O 1
ATOM 711 N N . VAL A 1 89 ? -20.324 5.976 17.844 1.00 63.56 89 VAL A N 1
ATOM 712 C CA . VAL A 1 89 ? -19.202 6.899 17.638 1.00 63.56 89 VAL A CA 1
ATOM 713 C C . VAL A 1 89 ? -18.731 6.776 16.193 1.00 63.56 89 VAL A C 1
ATOM 715 O O . VAL A 1 89 ? -18.274 5.715 15.766 1.00 63.56 89 VAL A O 1
ATOM 718 N N . VAL A 1 90 ? -18.831 7.876 15.444 1.00 65.88 90 VAL A N 1
ATOM 719 C CA . VAL A 1 90 ? -18.316 8.000 14.073 1.00 65.88 90 VAL A CA 1
ATOM 720 C C . VAL A 1 90 ? -17.001 8.772 14.123 1.00 65.88 90 VAL A C 1
ATOM 722 O O . VAL A 1 90 ? -16.983 9.952 14.468 1.00 65.88 90 VAL A O 1
ATOM 725 N N . SER A 1 91 ? -15.896 8.122 13.770 1.00 67.44 91 SER A N 1
ATOM 726 C CA . SER A 1 91 ? -14.588 8.759 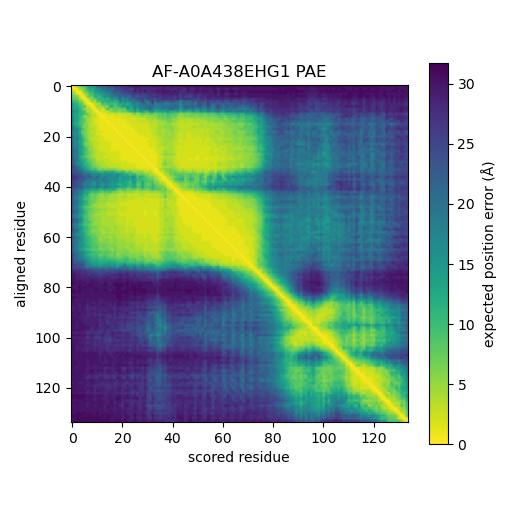13.617 1.00 67.44 91 SER A CA 1
ATOM 727 C C . SER A 1 91 ? -14.208 8.798 12.144 1.00 67.44 91 SER A C 1
ATOM 729 O O . SER A 1 91 ? -14.228 7.772 11.464 1.00 67.44 91 SER A O 1
ATOM 731 N N . LEU A 1 92 ? -13.865 9.989 11.658 1.00 66.81 92 LEU A N 1
ATOM 732 C CA . LEU A 1 92 ? -13.430 10.219 10.288 1.00 66.81 92 LEU 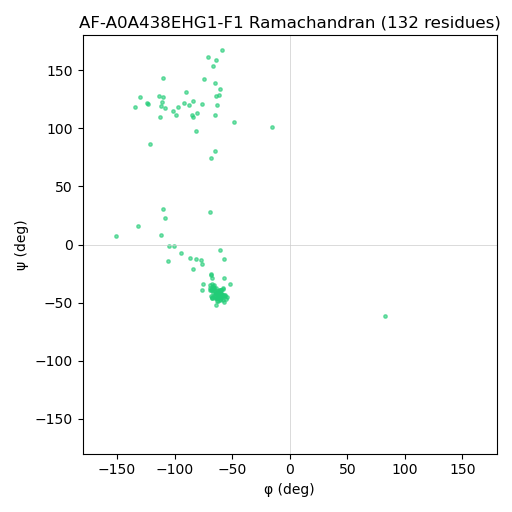A CA 1
ATOM 733 C C . LEU A 1 92 ? -11.964 10.644 10.290 1.00 66.81 92 LEU A C 1
ATOM 735 O O . LEU A 1 92 ? -11.595 11.572 11.010 1.00 66.81 92 LEU A O 1
ATOM 739 N N . ARG A 1 93 ? -11.136 9.967 9.498 1.00 72.44 93 ARG A N 1
ATOM 740 C CA . ARG A 1 93 ? -9.724 10.298 9.310 1.00 72.44 93 ARG A CA 1
ATOM 741 C C . ARG A 1 93 ? -9.439 10.516 7.834 1.00 72.44 93 ARG A C 1
ATOM 743 O O . ARG A 1 93 ? -9.662 9.626 7.019 1.00 72.44 93 ARG A O 1
ATOM 750 N N . ASP A 1 94 ? -8.947 11.704 7.517 1.00 69.44 94 ASP A N 1
ATOM 751 C CA . ASP A 1 94 ? -8.509 12.072 6.177 1.00 69.44 94 ASP A CA 1
ATOM 752 C C . ASP A 1 94 ? -7.037 11.677 5.989 1.00 69.44 94 ASP A C 1
ATOM 754 O O . ASP A 1 94 ? -6.173 12.112 6.750 1.00 69.44 94 ASP A O 1
ATOM 758 N N . LEU A 1 95 ? -6.766 10.811 5.010 1.00 72.94 95 LEU A N 1
ATOM 759 C CA . LEU A 1 95 ? -5.419 10.383 4.612 1.00 72.94 95 LEU A CA 1
ATOM 760 C C . LEU A 1 95 ? -5.029 10.994 3.249 1.00 72.94 95 LEU A C 1
ATOM 762 O O . LEU A 1 95 ? -4.206 10.437 2.520 1.00 72.94 95 LEU A O 1
ATOM 766 N N . GLY A 1 96 ? -5.656 12.110 2.863 1.00 69.25 96 GLY A N 1
ATOM 767 C CA . GLY A 1 96 ? -5.400 12.855 1.631 1.00 69.25 96 GLY A CA 1
ATOM 768 C C . GLY A 1 96 ? -6.134 12.282 0.418 1.00 69.25 96 GLY A C 1
ATOM 769 O O . GLY A 1 96 ? -6.970 12.955 -0.176 1.00 69.25 96 GLY A O 1
ATOM 770 N N . PHE A 1 97 ? -5.841 11.034 0.042 1.00 62.59 97 PHE A N 1
ATOM 771 C CA . PHE A 1 97 ? -6.481 10.361 -1.112 1.00 62.59 97 PHE A CA 1
ATOM 772 C C . PHE A 1 97 ? -7.507 9.309 -0.693 1.00 62.59 97 PHE A C 1
ATOM 774 O O . PHE A 1 97 ? -8.278 8.822 -1.518 1.00 62.59 97 PHE A O 1
ATOM 781 N N . ILE A 1 98 ? -7.490 8.919 0.582 1.00 60.47 98 ILE A N 1
ATOM 782 C CA . ILE A 1 98 ? -8.364 7.897 1.150 1.00 60.47 98 ILE A CA 1
ATOM 783 C C . ILE A 1 98 ? -8.989 8.485 2.406 1.00 60.47 98 ILE A C 1
ATOM 785 O O . ILE A 1 98 ? -8.292 8.960 3.299 1.00 60.47 98 ILE A O 1
ATOM 789 N N . LEU A 1 99 ? -10.313 8.431 2.478 1.00 73.62 99 LEU A N 1
ATOM 790 C CA . LEU A 1 99 ? -11.058 8.841 3.653 1.00 73.62 99 LEU A CA 1
ATOM 791 C C . LEU A 1 99 ? -11.410 7.591 4.456 1.00 73.62 99 LEU A C 1
ATOM 793 O O . LEU A 1 99 ? -12.196 6.754 4.013 1.00 73.62 99 LEU A O 1
ATOM 797 N N . GLU A 1 100 ? -10.806 7.443 5.628 1.00 70.69 100 GLU A N 1
ATOM 798 C CA . GLU A 1 100 ? -11.078 6.319 6.509 1.00 70.69 100 GLU A CA 1
ATOM 799 C C . GLU A 1 100 ? -12.188 6.673 7.499 1.00 70.69 100 GLU A C 1
ATOM 801 O O . GLU A 1 100 ? -12.067 7.603 8.296 1.00 70.69 100 GLU A O 1
ATOM 806 N N . LEU A 1 101 ? -13.264 5.888 7.480 1.00 69.19 101 LEU A N 1
ATOM 807 C CA . LEU A 1 101 ? -14.390 6.023 8.394 1.00 69.19 101 LEU A CA 1
ATOM 808 C C . LEU A 1 101 ? -14.423 4.818 9.338 1.00 69.19 101 LEU A C 1
ATOM 810 O O . LEU A 1 101 ? -14.566 3.679 8.902 1.00 69.19 101 LEU A O 1
ATOM 814 N N . CYS A 1 102 ? -14.305 5.074 10.639 1.00 68.12 102 CYS A N 1
ATOM 815 C CA . CYS A 1 102 ? -14.466 4.078 11.690 1.00 68.12 102 CYS A CA 1
ATOM 816 C C . CYS A 1 102 ? -15.779 4.339 12.431 1.00 68.12 102 CYS A C 1
ATOM 818 O O . CYS A 1 102 ? -15.961 5.394 13.039 1.00 68.12 102 CYS A O 1
ATOM 820 N N . LEU A 1 103 ? -16.695 3.379 12.358 1.00 68.44 103 LEU A N 1
ATOM 821 C CA . LEU A 1 103 ? -17.986 3.419 13.029 1.00 68.44 103 LEU A CA 1
ATOM 822 C C . LEU A 1 103 ? -17.994 2.372 14.144 1.00 68.44 103 LEU A C 1
ATOM 824 O O . LEU A 1 103 ? -17.788 1.190 13.880 1.00 68.44 103 LEU A O 1
ATOM 828 N N . ILE A 1 104 ? -18.249 2.807 15.375 1.00 67.19 104 ILE A N 1
ATOM 829 C CA . ILE A 1 104 ? -18.410 1.930 16.537 1.00 67.19 104 ILE A CA 1
ATOM 830 C C . ILE A 1 104 ? -19.871 2.031 16.977 1.00 67.19 104 ILE A C 1
ATOM 832 O O . ILE A 1 104 ? -20.280 3.077 17.475 1.00 67.19 104 ILE A O 1
ATOM 836 N N . THR A 1 105 ? -20.661 0.973 16.775 1.00 62.59 105 THR A N 1
ATOM 837 C CA . THR A 1 105 ? -22.083 0.918 17.161 1.00 62.59 105 THR A CA 1
ATOM 838 C C . THR A 1 105 ? -22.299 -0.041 18.329 1.00 62.59 105 THR A C 1
ATOM 840 O O . THR A 1 105 ? -21.669 -1.096 18.390 1.00 62.59 105 THR A O 1
ATOM 843 N N . GLY A 1 106 ? -23.213 0.297 19.243 1.00 58.66 106 GLY A N 1
ATOM 844 C CA . GLY A 1 106 ? -23.701 -0.642 20.256 1.00 58.66 106 GLY A CA 1
ATOM 845 C C . GLY A 1 106 ? -24.599 -1.733 19.655 1.00 58.66 106 GLY A C 1
ATOM 846 O O . GLY A 1 106 ? -25.136 -1.570 18.562 1.00 58.66 106 GLY A O 1
ATOM 847 N N . LEU A 1 107 ? -24.784 -2.840 20.383 1.00 54.03 107 LEU A N 1
ATOM 848 C CA . LEU A 1 107 ? -25.492 -4.060 19.947 1.00 54.03 107 LEU A CA 1
ATOM 849 C C . LEU A 1 107 ? -26.981 -3.883 19.568 1.00 54.03 107 LEU A C 1
ATOM 851 O O . LEU A 1 107 ? -27.591 -4.859 19.143 1.00 54.03 107 LEU A O 1
ATOM 855 N N . ASN A 1 108 ? -27.584 -2.696 19.728 1.00 52.84 108 ASN A N 1
ATOM 856 C CA . ASN A 1 108 ? -29.046 -2.551 19.708 1.00 52.84 108 ASN A CA 1
ATOM 857 C C . ASN A 1 108 ? -29.613 -1.433 18.816 1.00 52.84 108 ASN A C 1
ATOM 859 O O . ASN A 1 108 ? -30.778 -1.074 18.964 1.00 52.84 108 ASN A O 1
ATOM 863 N N . GLU A 1 109 ? -28.838 -0.885 17.880 1.00 55.97 109 GLU A N 1
ATOM 864 C CA . GLU A 1 109 ? -29.385 0.046 16.887 1.00 55.97 109 GLU A CA 1
ATOM 865 C C . GLU A 1 109 ? -29.099 -0.466 15.475 1.00 55.97 109 GLU A C 1
ATOM 867 O O . GLU A 1 109 ? -27.950 -0.676 15.089 1.00 55.97 109 GLU A O 1
ATOM 872 N N . ASN A 1 110 ? -30.173 -0.690 14.709 1.00 55.88 110 ASN A N 1
ATOM 873 C CA . ASN A 1 110 ? -30.157 -1.154 13.320 1.00 55.88 110 ASN A CA 1
ATOM 874 C C . ASN A 1 110 ? -29.58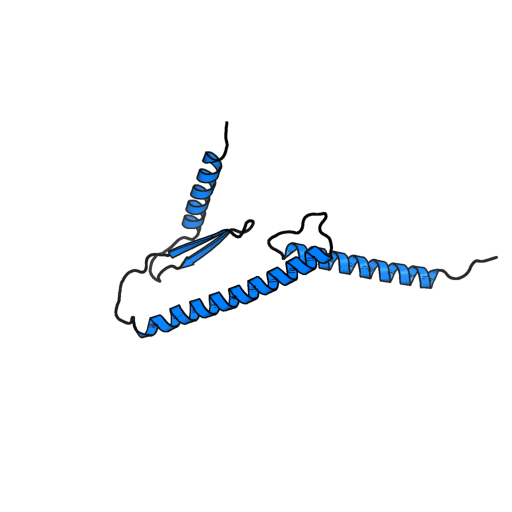8 -0.058 12.416 1.00 55.88 110 ASN A C 1
ATOM 876 O O . ASN A 1 110 ? -30.312 0.649 11.714 1.00 55.88 110 ASN A O 1
ATOM 880 N N . PHE A 1 111 ? -28.279 0.130 12.475 1.00 59.84 111 PHE A N 1
ATOM 881 C CA . PHE A 1 111 ? -27.630 1.218 11.787 1.00 59.84 111 PHE A CA 1
ATOM 882 C C . PHE A 1 111 ? -27.344 0.837 10.337 1.00 59.84 111 PHE A C 1
ATOM 884 O O . PHE A 1 111 ? -26.502 -0.013 10.044 1.00 59.84 111 PHE A O 1
ATOM 891 N N . THR A 1 112 ? -28.061 1.458 9.401 1.00 64.75 112 THR A N 1
ATOM 892 C CA . THR A 1 112 ? -27.849 1.186 7.978 1.00 64.75 112 THR A CA 1
ATOM 893 C C . THR A 1 112 ? -26.636 1.969 7.476 1.00 64.75 112 THR A C 1
ATOM 895 O O . THR A 1 112 ? -26.644 3.195 7.402 1.00 64.75 112 THR A O 1
ATOM 898 N N . LEU A 1 113 ? -25.573 1.252 7.104 1.00 65.81 113 LEU A N 1
ATOM 899 C CA . LEU A 1 113 ? -24.302 1.817 6.621 1.00 65.81 113 LEU A CA 1
ATOM 900 C C . LEU A 1 113 ? -24.506 2.835 5.477 1.00 65.81 113 LEU A C 1
ATOM 902 O O . LEU A 1 113 ? -23.833 3.862 5.409 1.00 65.81 113 LEU A O 1
ATOM 906 N N . HIS A 1 114 ? -25.513 2.595 4.634 1.00 66.69 114 HIS A N 1
ATOM 907 C CA . HIS A 1 114 ? -25.941 3.493 3.562 1.00 66.69 114 HIS A CA 1
ATOM 908 C C . HIS A 1 114 ? -26.355 4.894 4.053 1.00 66.69 114 HIS A C 1
ATOM 910 O O . HIS A 1 114 ? -26.018 5.886 3.410 1.00 66.69 114 HIS A O 1
ATOM 916 N N . GLN A 1 115 ? -27.030 5.014 5.203 1.00 67.81 115 GLN A N 1
ATOM 917 C CA . GLN A 1 115 ? -27.405 6.323 5.753 1.00 67.81 115 GLN A CA 1
ATOM 918 C C . GLN A 1 115 ? -26.177 7.138 6.166 1.00 67.81 115 GLN A C 1
ATOM 920 O O . GLN A 1 115 ? -26.140 8.342 5.920 1.00 67.81 115 GLN A O 1
ATOM 925 N N . VAL A 1 116 ? -25.136 6.504 6.716 1.00 70.00 116 VAL A N 1
ATOM 926 C CA . VAL A 1 116 ? -23.885 7.217 7.024 1.00 70.00 116 VAL A CA 1
ATOM 927 C C . VAL A 1 116 ? -23.149 7.645 5.791 1.00 70.00 116 VAL A C 1
ATOM 929 O O . VAL A 1 116 ? -22.698 8.784 5.748 1.00 70.00 116 VAL A O 1
ATOM 932 N N . ILE A 1 117 ? -23.046 6.765 4.798 1.00 70.25 117 ILE A N 1
ATOM 933 C CA . ILE A 1 117 ? -22.398 7.106 3.534 1.00 70.25 117 ILE A CA 1
ATOM 934 C C . ILE A 1 117 ? -23.092 8.326 2.912 1.00 70.25 117 ILE A C 1
ATOM 936 O O . ILE A 1 117 ? -22.408 9.267 2.519 1.00 70.25 117 ILE A O 1
ATOM 940 N N . ASN A 1 118 ? -24.428 8.377 2.929 1.00 68.88 118 ASN A N 1
ATOM 941 C CA . ASN A 1 118 ? -25.184 9.527 2.428 1.00 68.88 118 ASN A CA 1
ATOM 942 C C . ASN A 1 118 ? -24.962 10.805 3.244 1.00 68.88 118 ASN A C 1
ATOM 944 O O . ASN A 1 118 ? -24.734 11.858 2.658 1.00 68.88 118 ASN A O 1
ATOM 948 N N . VAL A 1 119 ? -24.974 10.739 4.579 1.00 71.50 119 VAL A N 1
ATOM 949 C CA . VAL A 1 119 ? -24.706 11.921 5.423 1.00 71.50 119 VAL A CA 1
ATOM 950 C C . VAL A 1 119 ? -23.279 12.434 5.219 1.00 71.50 119 VAL A C 1
ATOM 952 O O . VAL A 1 119 ? -23.048 13.645 5.206 1.00 71.50 119 VAL A O 1
ATOM 955 N N . LEU A 1 120 ? -22.315 11.530 5.037 1.00 68.62 120 LEU A N 1
ATOM 956 C CA . LEU A 1 120 ? -20.931 11.894 4.759 1.00 68.62 120 LEU A CA 1
ATOM 957 C C . LEU A 1 120 ? -20.790 12.555 3.385 1.00 68.62 120 LEU A C 1
ATOM 959 O O . LEU A 1 120 ? -20.150 13.600 3.278 1.00 68.62 120 LEU A O 1
ATOM 963 N N . LEU A 1 121 ? -21.416 11.971 2.358 1.00 67.62 121 LEU A N 1
ATOM 964 C CA . LEU A 1 121 ? -21.454 12.507 0.997 1.00 67.62 121 LEU A CA 1
ATOM 965 C C . LEU A 1 121 ? -22.117 13.880 0.960 1.00 67.62 121 LEU A C 1
ATOM 967 O O . LEU A 1 121 ? -21.571 14.794 0.353 1.00 67.62 121 LEU A O 1
ATOM 971 N N . GLU A 1 122 ? -23.243 14.063 1.649 1.00 67.44 1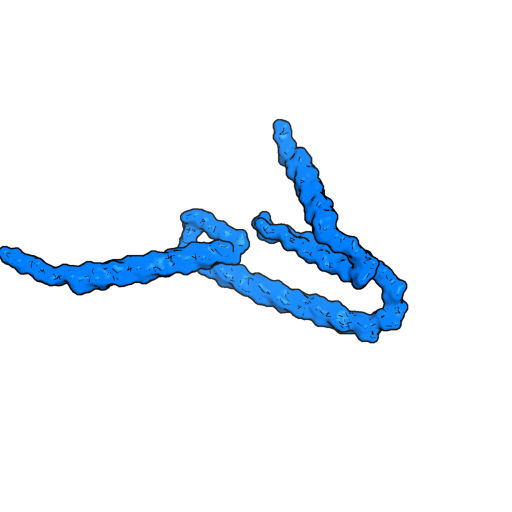22 GLU A N 1
ATOM 972 C CA . GLU A 1 122 ? -23.909 15.362 1.725 1.00 67.44 122 GLU A CA 1
ATOM 973 C C . GLU A 1 122 ? -23.032 16.427 2.380 1.00 67.44 122 GLU A C 1
ATOM 975 O O . GLU A 1 122 ? -22.963 17.556 1.892 1.00 67.44 122 GLU A O 1
ATOM 980 N N . LYS A 1 123 ? -22.373 16.098 3.497 1.00 61.72 123 LYS A N 1
ATOM 981 C CA . LYS A 1 123 ? -21.518 17.058 4.207 1.00 61.72 123 LYS A CA 1
ATOM 982 C C . LYS A 1 123 ? -20.275 17.418 3.399 1.00 61.72 123 LYS A C 1
ATOM 984 O O . LYS A 1 123 ? -19.905 18.590 3.368 1.00 61.72 123 LYS A O 1
ATOM 989 N N . GLN A 1 124 ? -19.678 16.445 2.712 1.00 59.88 124 GLN A N 1
ATOM 990 C CA . GLN A 1 124 ? -18.579 16.689 1.780 1.00 59.88 124 GLN A CA 1
ATOM 991 C C . GLN A 1 124 ? -19.053 17.554 0.603 1.00 59.88 124 GLN A C 1
ATOM 993 O O . GLN A 1 124 ? -18.502 18.624 0.385 1.00 59.88 124 GLN A O 1
ATOM 998 N N . LEU A 1 125 ? -20.141 17.201 -0.084 1.00 56.66 125 LEU A N 1
ATOM 999 C CA . LEU A 1 125 ? -20.640 17.961 -1.238 1.00 56.66 125 LEU A CA 1
ATOM 1000 C C . LEU A 1 125 ? -20.989 19.420 -0.886 1.00 56.66 125 LEU A C 1
ATOM 1002 O O . LEU A 1 125 ? -20.664 20.337 -1.639 1.00 56.66 125 LEU A O 1
ATOM 1006 N N . LYS A 1 126 ? -21.574 19.652 0.298 1.00 58.62 126 LYS A N 1
ATOM 1007 C CA . LYS A 1 126 ? -21.864 21.001 0.815 1.00 58.62 126 LYS A CA 1
ATOM 1008 C C . LYS A 1 126 ? -20.588 21.800 1.103 1.00 58.62 126 LYS A C 1
ATOM 1010 O O . LYS A 1 126 ? -20.554 22.995 0.827 1.00 58.6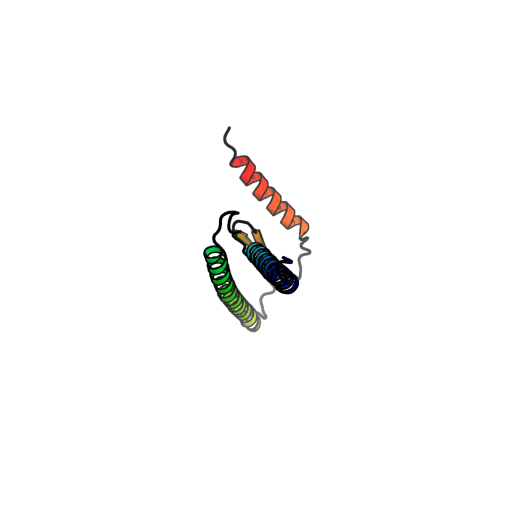2 126 LYS A O 1
ATOM 1015 N N . SER A 1 127 ? -19.530 21.155 1.600 1.00 56.25 127 SER A N 1
ATOM 1016 C CA . SER A 1 127 ? -18.228 21.802 1.815 1.00 56.25 127 SER A CA 1
ATOM 1017 C C . SER A 1 127 ? -17.553 22.208 0.501 1.00 56.25 127 SER A C 1
ATOM 1019 O O . SER A 1 127 ? -16.910 23.253 0.449 1.00 56.25 127 SER A O 1
ATOM 1021 N N . TRP A 1 128 ? -17.713 21.419 -0.565 1.00 55.50 128 TRP A N 1
ATOM 1022 C CA . TRP A 1 128 ? -17.155 21.737 -1.884 1.00 55.50 128 TRP A CA 1
ATOM 1023 C C . TRP A 1 128 ? -17.944 22.846 -2.596 1.00 55.50 128 TRP A C 1
ATOM 1025 O O . TRP A 1 128 ? -17.343 23.686 -3.258 1.00 55.50 128 TRP A O 1
ATOM 1035 N N . MET A 1 129 ? -19.267 22.917 -2.404 1.00 53.72 129 MET A N 1
ATOM 1036 C CA . MET A 1 129 ? -20.108 23.994 -2.954 1.00 53.72 129 MET A CA 1
ATOM 1037 C C . MET A 1 129 ? -19.855 25.372 -2.321 1.00 53.72 129 MET A C 1
ATOM 1039 O O . MET A 1 129 ? -20.097 26.389 -2.963 1.00 53.72 129 MET A O 1
ATOM 1043 N N . LEU A 1 130 ? -19.378 25.425 -1.074 1.00 56.81 130 LEU A N 1
ATOM 1044 C CA . LEU A 1 130 ? -19.031 26.681 -0.391 1.00 56.81 130 LEU A CA 1
ATOM 1045 C C . LEU A 1 130 ? -17.595 27.152 -0.686 1.00 56.81 130 LEU A C 1
ATOM 1047 O O . LEU A 1 130 ? -17.245 28.278 -0.343 1.00 56.81 130 LEU A O 1
ATOM 1051 N N . ALA A 1 131 ? -16.769 26.303 -1.305 1.00 53.53 131 ALA A N 1
ATOM 1052 C CA . ALA A 1 131 ? -15.360 26.575 -1.593 1.00 53.53 131 ALA A CA 1
ATOM 1053 C C . ALA A 1 131 ? -15.092 27.008 -3.048 1.00 53.53 131 ALA A C 1
ATOM 1055 O O . ALA A 1 131 ? -13.948 27.299 -3.388 1.00 53.53 131 ALA A O 1
ATOM 1056 N N . THR A 1 132 ? -16.114 27.074 -3.908 1.00 40.69 132 THR A N 1
ATOM 1057 C CA . THR A 1 132 ? -16.012 27.662 -5.253 1.00 40.69 132 THR A CA 1
ATOM 1058 C C . THR A 1 132 ? -16.220 29.178 -5.185 1.00 40.69 132 THR A C 1
ATOM 1060 O O . THR A 1 132 ? -17.342 29.603 -4.900 1.00 40.69 132 THR A O 1
ATOM 1063 N N . PRO A 1 133 ? -15.194 30.013 -5.443 1.00 45.34 133 PRO A N 1
ATOM 1064 C CA . PRO A 1 133 ? -15.407 31.441 -5.628 1.00 45.34 133 PRO A CA 1
ATOM 1065 C C . PRO A 1 133 ? -16.048 31.695 -7.002 1.00 45.34 133 PRO A C 1
ATOM 1067 O O . PRO A 1 133 ? -15.725 30.999 -7.968 1.00 45.34 133 PRO A O 1
ATOM 1070 N N . LEU A 1 134 ? -16.962 32.674 -7.059 1.00 43.47 134 LEU A N 1
ATOM 1071 C CA . LEU A 1 134 ? -17.418 33.302 -8.307 1.00 43.47 134 LEU A CA 1
ATOM 1072 C C . LEU A 1 134 ? -16.253 33.965 -9.052 1.00 43.47 134 LEU A C 1
ATOM 1074 O O . LEU A 1 134 ? -15.385 34.552 -8.365 1.00 43.47 134 LEU A O 1
#

pLDDT: mean 73.76, std 17.37, range [40.5, 97.0]